Protein AF-A0A3P7PU69-F1 (afdb_monomer)

Secondary structure (DSSP, 8-state):
----S----S--HHHHHHHHHHHHHHHHTT-PPPTTT--SS-TTT-----EE-TTT--EE-HHHHHHHHHHHSS-B-TTT--B------

pLDDT: mean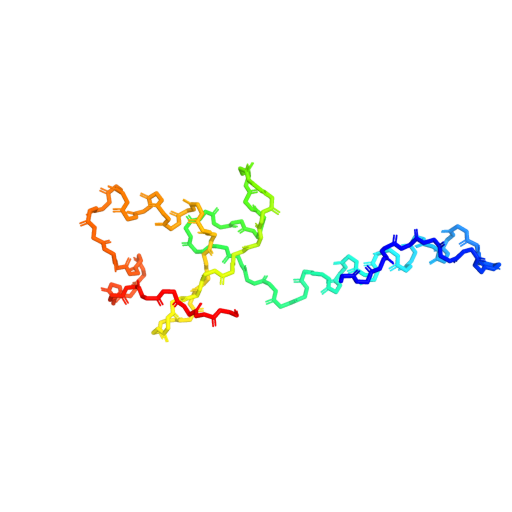 87.42, std 13.86, range [45.5, 98.0]

Mean predicted aligned error: 6.95 Å

Nearest PDB structures (foldseek):
  8aaf-assembly1_e  TM=8.570E-01  e=2.041E-07  Saccharomyces cerevisiae
  8i3x-assembly1_B  TM=6.588E-01  e=1.845E-02  Oryza sativa
  2d8s-assembly1_A  TM=5.177E-01  e=8.741E-03  Homo sapiens
  8pda-assembly1_A  TM=6.029E-01  e=5.112E-02  Saccharomyces cerevisiae
  2qiz-assembly1_A  TM=4.095E-01  e=8.284E-01  Saccharomyces cerevisiae

Structure (mmCIF, N/CA/C/O backbone):
data_AF-A0A3P7PU69-F1
#
_entry.id   AF-A0A3P7PU69-F1
#
loop_
_atom_site.group_PDB
_atom_site.id
_atom_site.type_symbol
_atom_site.label_atom_id
_atom_site.label_alt_id
_atom_site.label_comp_id
_atom_site.label_asym_id
_atom_site.label_entity_id
_atom_site.label_seq_id
_atom_site.pdbx_PDB_ins_code
_atom_site.Cartn_x
_atom_site.Cartn_y
_atom_site.Cartn_z
_atom_site.occupancy
_atom_site.B_iso_or_equiv
_atom_site.auth_seq_id
_atom_site.auth_comp_id
_atom_site.auth_asym_id
_atom_site.auth_atom_id
_atom_site.pdbx_PDB_model_num
ATOM 1 N N . MET A 1 1 ? -8.544 18.430 6.239 1.00 45.50 1 MET A N 1
ATOM 2 C CA . MET A 1 1 ? -8.482 17.208 7.070 1.00 45.50 1 MET A CA 1
ATOM 3 C C . MET A 1 1 ? -9.383 17.464 8.256 1.00 45.50 1 MET A C 1
ATOM 5 O O . MET A 1 1 ? -9.070 18.362 9.023 1.00 45.50 1 MET A O 1
ATOM 9 N N . GLU A 1 2 ? -10.527 16.785 8.333 1.00 52.47 2 GLU A N 1
ATOM 10 C CA . GLU A 1 2 ? -11.503 17.005 9.408 1.00 52.47 2 GLU A CA 1
ATOM 11 C C . GLU A 1 2 ? -10.853 16.768 10.784 1.00 52.47 2 GLU A C 1
ATOM 13 O O . GLU A 1 2 ? -10.164 15.754 10.953 1.00 52.47 2 GLU A O 1
ATOM 18 N N . PRO A 1 3 ? -11.016 17.693 11.746 1.00 52.06 3 PRO A N 1
ATOM 19 C CA . PRO A 1 3 ? -10.371 17.618 13.047 1.00 52.06 3 PRO A CA 1
ATOM 20 C C . PRO A 1 3 ? -10.885 16.396 13.807 1.00 52.06 3 PRO A C 1
ATOM 22 O O . PRO A 1 3 ? -12.069 16.270 14.129 1.00 52.06 3 PRO A O 1
ATOM 25 N N . PHE A 1 4 ? -9.971 15.470 14.081 1.00 61.06 4 PHE A N 1
ATOM 26 C CA . PHE A 1 4 ? -10.237 14.323 14.927 1.00 61.06 4 PHE A CA 1
ATOM 27 C C . PHE A 1 4 ? -10.506 14.824 16.348 1.00 61.06 4 PHE A C 1
ATOM 29 O O . PHE A 1 4 ? -9.596 15.271 17.032 1.00 61.06 4 PHE A O 1
ATOM 36 N N . LEU A 1 5 ? -11.771 14.696 16.755 1.00 61.78 5 LEU A N 1
ATOM 37 C CA . LEU A 1 5 ? -12.219 14.509 18.135 1.00 61.78 5 LEU A CA 1
ATOM 38 C C . LEU A 1 5 ? -11.827 15.612 19.119 1.00 61.78 5 LEU A C 1
ATOM 40 O O . LEU A 1 5 ? -10.844 15.454 19.818 1.00 61.78 5 LEU A O 1
ATOM 44 N N . LEU A 1 6 ? -12.654 16.654 19.233 1.00 54.75 6 LEU A N 1
ATOM 45 C CA . LEU A 1 6 ? -13.127 17.223 20.512 1.00 54.75 6 LEU A CA 1
ATOM 46 C C . LEU A 1 6 ? -14.004 18.462 20.217 1.00 54.75 6 LEU A C 1
ATOM 48 O O . LEU A 1 6 ? -13.689 19.587 20.591 1.00 54.75 6 LEU A O 1
ATOM 52 N N . LYS A 1 7 ? -15.154 18.277 19.555 1.00 58.31 7 LYS A N 1
ATOM 53 C CA . LYS A 1 7 ? -16.297 19.128 19.914 1.00 58.31 7 LYS A CA 1
ATOM 54 C C . LYS A 1 7 ? -16.861 18.480 21.166 1.00 58.31 7 LYS A C 1
ATOM 56 O O . LYS A 1 7 ? -17.449 17.408 21.061 1.00 58.31 7 LYS A O 1
ATOM 61 N N . ILE A 1 8 ? -16.607 19.068 22.334 1.00 59.50 8 ILE A N 1
ATOM 62 C CA . ILE A 1 8 ? -17.263 18.662 23.580 1.00 59.50 8 ILE A CA 1
ATOM 63 C C . ILE A 1 8 ? -18.742 19.019 23.412 1.00 59.50 8 ILE A C 1
ATOM 65 O O . ILE A 1 8 ? -19.185 20.121 23.712 1.00 59.50 8 ILE A O 1
ATOM 69 N N . GLN A 1 9 ? -19.484 18.106 22.801 1.00 60.69 9 GLN A N 1
ATOM 70 C CA . GLN A 1 9 ? -20.907 17.955 23.039 1.00 60.69 9 GLN A CA 1
ATOM 71 C C . GLN A 1 9 ? -21.030 16.969 24.197 1.00 60.69 9 GLN A C 1
ATOM 73 O O . GLN A 1 9 ? -20.155 16.121 24.349 1.00 60.69 9 GLN A O 1
ATOM 78 N N . ASN A 1 10 ? -22.072 17.117 25.010 1.00 63.28 10 ASN A N 1
ATOM 79 C CA . ASN A 1 10 ? -22.342 16.406 26.268 1.00 63.28 10 ASN A CA 1
ATOM 80 C C . ASN A 1 10 ? -22.514 14.872 26.118 1.00 63.28 10 ASN A C 1
ATOM 82 O O . ASN A 1 10 ? -23.512 14.315 26.562 1.00 63.28 10 ASN A O 1
ATOM 86 N N . GLY A 1 11 ? -21.580 14.195 25.456 1.00 68.06 11 GLY A N 1
ATOM 87 C CA . GLY A 1 11 ? -21.529 12.756 25.258 1.00 6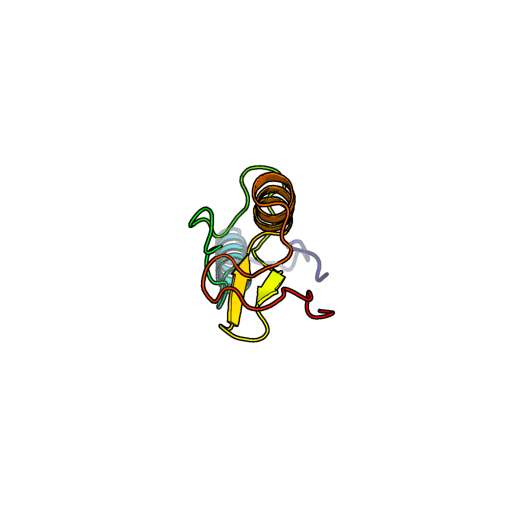8.06 11 GLY A CA 1
ATOM 88 C C . GLY A 1 11 ? -20.616 12.092 26.280 1.00 68.06 11 GLY A C 1
ATOM 89 O O . GLY A 1 11 ? -19.635 12.665 26.758 1.00 68.06 11 GLY A O 1
ATOM 90 N N . SER A 1 12 ? -20.946 10.855 26.612 1.00 83.25 12 SER A N 1
ATOM 91 C CA . SER A 1 12 ? -20.163 9.989 27.484 1.00 83.25 12 SER A CA 1
ATOM 92 C C . SER A 1 12 ? -18.810 9.611 26.863 1.00 83.25 12 SER A C 1
ATOM 94 O O . SER A 1 12 ? -18.632 9.571 25.642 1.00 83.25 12 SER A O 1
ATOM 96 N N . ILE A 1 13 ? -17.847 9.237 27.712 1.00 85.19 13 ILE A N 1
ATOM 97 C CA . ILE A 1 13 ? -16.542 8.697 27.282 1.00 85.19 13 ILE A CA 1
ATOM 98 C C . ILE A 1 13 ? -16.727 7.484 26.352 1.00 85.19 13 ILE A C 1
ATOM 100 O O . ILE A 1 13 ? -16.002 7.337 25.367 1.00 85.19 13 ILE A O 1
ATOM 104 N N . LEU A 1 14 ? -17.730 6.641 26.627 1.00 87.56 14 LEU A N 1
ATOM 105 C CA . LEU A 1 14 ? -18.057 5.465 25.815 1.00 87.56 14 LEU A CA 1
ATOM 106 C C . LEU A 1 14 ? -18.455 5.846 24.383 1.00 87.56 14 LEU A C 1
ATOM 108 O O . LEU A 1 14 ? -17.986 5.227 23.425 1.00 87.56 14 LEU A O 1
ATOM 112 N N . GLU A 1 15 ? -19.266 6.891 24.215 1.00 85.19 15 GLU A N 1
ATOM 113 C CA . GLU A 1 15 ? -19.638 7.404 22.892 1.00 85.19 15 GLU A CA 1
ATOM 114 C C . GLU A 1 15 ? -18.430 7.978 22.147 1.00 85.19 15 GLU A C 1
ATOM 116 O O . GLU A 1 15 ? -18.286 7.747 20.941 1.00 85.19 15 GLU A O 1
ATOM 121 N N . GLY A 1 16 ? -17.527 8.656 22.864 1.00 84.44 16 GLY A N 1
ATOM 122 C CA . GLY A 1 16 ? -16.258 9.147 22.327 1.00 84.44 16 GLY A CA 1
ATOM 123 C C . GLY A 1 16 ? -15.371 8.023 21.781 1.00 84.44 16 GLY A C 1
ATOM 124 O O . GLY A 1 16 ? -14.928 8.088 20.631 1.00 84.44 16 GLY A O 1
ATOM 125 N N . ILE A 1 17 ? -15.174 6.951 22.559 1.00 88.81 17 ILE A N 1
ATOM 126 C CA . ILE A 1 17 ? -14.428 5.753 22.130 1.00 88.81 17 ILE A CA 1
ATOM 127 C C . ILE A 1 17 ? -15.111 5.098 20.922 1.00 88.81 17 ILE A C 1
ATOM 129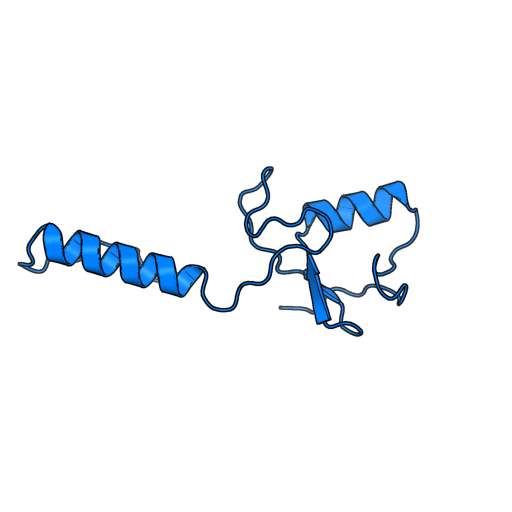 O O . ILE A 1 17 ? -14.448 4.742 19.945 1.00 88.81 17 ILE A O 1
ATOM 133 N N . GLY A 1 18 ? -16.442 4.982 20.944 1.00 90.50 18 GLY A N 1
ATOM 134 C CA . GLY A 1 18 ? -17.213 4.427 19.834 1.00 90.50 18 GLY A CA 1
ATOM 135 C C . GLY A 1 18 ? -17.057 5.231 18.539 1.00 90.50 18 GLY A C 1
ATOM 136 O O . GLY A 1 18 ? -16.888 4.651 17.464 1.00 90.50 18 GLY A O 1
ATOM 137 N N . LEU A 1 19 ? -17.075 6.565 18.621 1.00 88.44 19 LEU A N 1
ATOM 138 C CA . LEU A 1 19 ? -16.842 7.446 17.476 1.00 88.44 19 LEU A CA 1
ATOM 139 C C . LEU A 1 19 ? -15.410 7.326 16.949 1.00 88.44 19 LEU A C 1
ATOM 141 O O . LEU A 1 19 ? -15.223 7.195 15.737 1.00 88.44 19 LEU A O 1
ATOM 145 N N . TRP A 1 20 ? -14.415 7.324 17.839 1.00 88.81 20 TRP A N 1
ATOM 146 C CA . TRP A 1 20 ? -13.017 7.113 17.467 1.00 88.81 20 TRP A CA 1
ATOM 147 C C . TRP A 1 20 ? -12.831 5.792 16.721 1.00 88.81 20 TRP A C 1
ATOM 149 O O . TRP A 1 20 ? -12.283 5.792 15.620 1.00 88.81 20 TRP A O 1
ATOM 159 N N . LEU A 1 21 ? -13.373 4.690 17.247 1.00 92.12 21 LEU A N 1
ATOM 160 C CA . LEU A 1 21 ? -13.277 3.376 16.615 1.00 92.12 21 LEU A CA 1
ATOM 161 C C . LEU A 1 21 ? -13.942 3.349 15.231 1.00 92.12 21 LEU A C 1
ATOM 163 O O . LEU A 1 21 ? -13.396 2.759 14.300 1.00 92.12 21 LEU A O 1
ATOM 167 N N . ARG A 1 22 ? -15.102 4.000 15.056 1.00 92.00 22 ARG A N 1
ATOM 168 C CA . ARG A 1 22 ? -15.757 4.116 13.738 1.00 92.00 22 ARG A CA 1
ATOM 169 C C . ARG A 1 22 ? -14.906 4.907 12.748 1.00 92.00 22 ARG A C 1
ATOM 171 O O . ARG A 1 22 ? -14.771 4.488 11.602 1.00 92.00 22 ARG A O 1
ATOM 178 N N . ASN A 1 23 ? -14.328 6.024 13.180 1.00 89.81 23 ASN A N 1
ATOM 179 C CA . ASN A 1 23 ? -13.454 6.837 12.336 1.00 89.81 23 ASN A CA 1
ATOM 180 C C . ASN A 1 23 ? -12.165 6.093 11.982 1.00 89.81 23 ASN A C 1
ATOM 182 O O . ASN A 1 23 ? -11.717 6.168 10.840 1.00 89.81 23 ASN A O 1
ATOM 186 N N . LEU A 1 24 ? -11.610 5.337 12.932 1.00 90.25 24 LEU A N 1
ATOM 187 C CA . LEU A 1 24 ? -10.467 4.467 12.702 1.00 90.25 24 LEU A CA 1
ATOM 188 C C . LEU A 1 24 ? -10.813 3.412 11.650 1.00 90.25 24 LEU A C 1
ATOM 190 O O . LEU A 1 24 ? -10.143 3.356 10.632 1.00 90.25 24 LEU A O 1
ATOM 194 N N . LYS A 1 25 ? -11.908 2.659 11.812 1.00 90.94 25 LYS A N 1
ATOM 195 C CA . LYS A 1 25 ? -12.356 1.676 10.808 1.00 90.94 25 LYS A CA 1
ATOM 196 C C . LYS A 1 25 ? -12.516 2.302 9.419 1.00 90.94 25 LYS A C 1
ATOM 198 O O . LYS A 1 25 ? -11.954 1.794 8.459 1.00 90.94 2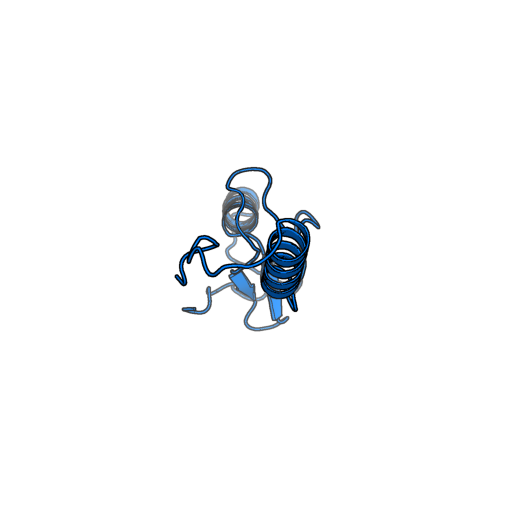5 LYS A O 1
ATOM 203 N N . LYS A 1 26 ? -13.187 3.456 9.326 1.00 91.19 26 LYS A N 1
ATOM 204 C CA . LYS A 1 26 ? -13.345 4.202 8.063 1.00 91.19 26 LYS A CA 1
ATOM 205 C C . LYS A 1 26 ? -12.018 4.638 7.442 1.00 91.19 26 LYS A C 1
ATOM 207 O O . LYS A 1 26 ? -11.921 4.728 6.227 1.00 91.19 26 LYS A O 1
ATOM 212 N N . LYS A 1 27 ? -10.994 4.931 8.250 1.00 88.69 27 LYS A N 1
ATOM 213 C CA . LYS A 1 27 ? -9.676 5.350 7.751 1.00 88.69 27 LYS A CA 1
ATOM 214 C C . LYS A 1 27 ? -8.956 4.237 6.985 1.00 88.69 27 LYS A C 1
ATOM 216 O O . LYS A 1 27 ? -8.167 4.552 6.098 1.00 88.69 27 LYS A O 1
ATOM 221 N N . PHE A 1 28 ? -9.209 2.982 7.351 1.00 90.44 28 PHE A N 1
ATOM 222 C CA . PHE A 1 28 ? -8.600 1.793 6.748 1.00 90.44 28 PHE A CA 1
ATOM 223 C C . PHE A 1 28 ? -9.506 1.105 5.722 1.00 90.44 28 PHE A C 1
ATOM 225 O O . PHE A 1 28 ? -9.050 0.207 5.019 1.00 90.44 28 PHE A O 1
ATOM 232 N N . ASP A 1 29 ? -10.768 1.518 5.627 1.00 92.12 29 ASP A N 1
ATOM 233 C CA . ASP A 1 29 ? -11.729 0.936 4.699 1.00 92.12 29 ASP A CA 1
ATOM 234 C C . ASP A 1 29 ? -11.248 1.067 3.243 1.00 92.12 29 ASP A C 1
ATOM 236 O O . ASP A 1 29 ? -10.831 2.141 2.800 1.00 92.12 29 ASP A O 1
ATOM 240 N N . GLY A 1 30 ? -11.244 -0.051 2.514 1.00 89.56 30 GLY A N 1
ATOM 241 C CA . GLY A 1 30 ? -10.771 -0.130 1.127 1.00 89.56 30 GLY A CA 1
ATOM 242 C C . GLY A 1 30 ? -9.264 0.093 0.907 1.00 89.56 30 GLY A C 1
ATOM 243 O O . GLY A 1 30 ? -8.834 0.252 -0.241 1.00 89.56 30 GLY A O 1
ATOM 244 N N . VAL A 1 31 ? -8.441 0.134 1.961 1.00 92.75 31 VAL A N 1
ATOM 245 C CA . VAL A 1 31 ? -6.981 0.250 1.819 1.00 92.75 31 VAL A CA 1
ATOM 246 C C . VAL A 1 31 ? -6.364 -1.137 1.631 1.00 92.75 31 VAL A C 1
ATOM 248 O O . VAL A 1 31 ? -6.293 -1.924 2.568 1.00 92.75 31 VAL A O 1
ATOM 251 N N . GLU A 1 32 ? -5.888 -1.416 0.418 1.00 94.44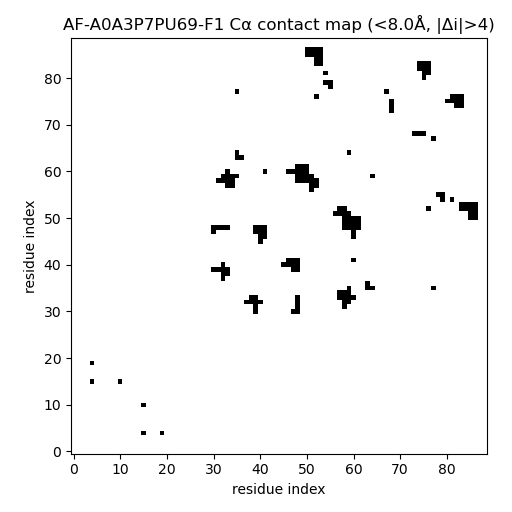 32 GLU A N 1
ATOM 252 C CA . GLU A 1 32 ? -5.083 -2.609 0.114 1.00 94.44 32 GLU A CA 1
ATOM 253 C C . GLU A 1 32 ? -3.687 -2.522 0.745 1.00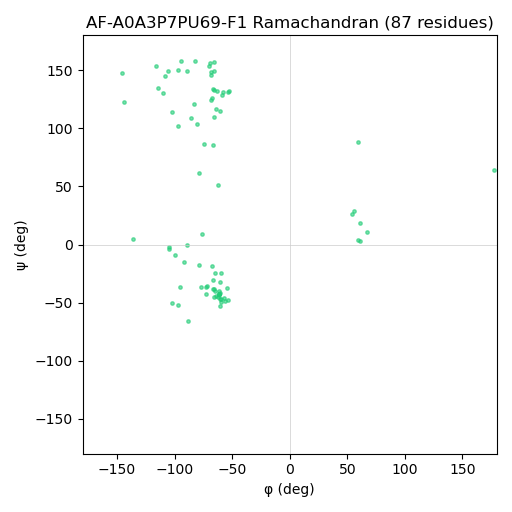 94.44 32 GLU A C 1
ATOM 255 O O . GLU A 1 32 ? -3.145 -1.429 0.920 1.00 94.44 32 GLU A O 1
ATOM 260 N N . GLU A 1 33 ? -3.070 -3.664 1.033 1.00 96.12 33 GLU A N 1
ATOM 261 C CA . GLU A 1 33 ? -1.676 -3.746 1.453 1.00 96.12 33 GLU A CA 1
ATOM 262 C C . GLU A 1 33 ? -0.686 -3.406 0.324 1.00 96.12 33 GLU A C 1
ATOM 264 O O . GLU A 1 33 ? -0.962 -3.531 -0.872 1.00 96.12 33 GLU A O 1
ATOM 269 N N . CYS A 1 34 ? 0.519 -2.974 0.702 1.00 98.00 34 CYS A N 1
ATOM 270 C CA . CYS A 1 34 ? 1.611 -2.783 -0.244 1.00 98.00 34 CYS A CA 1
ATOM 271 C C . CYS A 1 34 ? 2.083 -4.131 -0.796 1.00 98.00 34 CYS A C 1
ATOM 273 O O . CYS A 1 34 ? 2.560 -4.975 -0.042 1.00 98.00 34 CYS A O 1
ATOM 275 N N . ALA A 1 35 ? 2.083 -4.303 -2.117 1.00 97.75 35 ALA A N 1
ATOM 276 C CA . ALA A 1 35 ? 2.461 -5.577 -2.734 1.00 97.75 35 ALA A CA 1
ATOM 277 C C . ALA A 1 35 ? 3.983 -5.866 -2.768 1.00 97.75 35 ALA A C 1
ATOM 279 O O . ALA A 1 35 ? 4.411 -6.806 -3.430 1.00 97.75 35 ALA A O 1
ATOM 280 N N . ILE A 1 36 ? 4.807 -5.054 -2.089 1.00 97.25 36 ILE A N 1
ATOM 281 C CA . ILE A 1 36 ? 6.236 -5.339 -1.850 1.00 97.25 36 ILE A CA 1
ATOM 282 C C . ILE A 1 36 ? 6.465 -5.840 -0.421 1.00 97.25 36 ILE A C 1
ATOM 284 O O . ILE A 1 36 ? 7.157 -6.834 -0.233 1.00 97.25 36 ILE A O 1
ATOM 288 N N . CYS A 1 37 ? 5.946 -5.126 0.584 1.00 97.62 37 CYS A N 1
ATOM 289 C CA . CYS A 1 37 ? 6.220 -5.416 1.997 1.00 97.62 37 CYS A CA 1
ATOM 290 C C . CYS A 1 37 ? 5.054 -6.086 2.735 1.00 97.62 37 CYS A C 1
ATOM 292 O O . CYS A 1 37 ? 5.211 -6.426 3.901 1.00 97.62 37 CYS A O 1
ATOM 294 N N . TYR A 1 38 ? 3.905 -6.259 2.076 1.00 96.88 38 TYR A N 1
ATOM 295 C CA . TYR A 1 38 ? 2.687 -6.875 2.615 1.00 96.88 38 TYR A CA 1
ATOM 296 C C . TYR A 1 38 ? 2.079 -6.161 3.833 1.00 96.88 38 TYR A C 1
ATOM 298 O O . TYR A 1 38 ? 1.248 -6.723 4.539 1.00 96.88 38 TYR A O 1
ATOM 306 N N . SER A 1 39 ? 2.444 -4.895 4.051 1.00 97.00 39 SER A N 1
ATOM 307 C CA . SER A 1 39 ? 1.910 -4.060 5.130 1.00 97.00 39 SER A CA 1
ATOM 308 C C . SER A 1 39 ? 0.983 -2.972 4.594 1.00 97.00 39 SER A C 1
ATOM 310 O O . SER A 1 39 ? 1.225 -2.387 3.535 1.00 97.00 39 SER A O 1
ATOM 312 N N . VAL A 1 40 ? -0.060 -2.644 5.360 1.00 96.25 40 VAL A N 1
ATOM 313 C CA . VAL A 1 40 ? -0.944 -1.497 5.081 1.00 96.25 40 VAL A CA 1
ATOM 314 C C . VAL A 1 40 ? -0.275 -0.179 5.484 1.00 96.25 40 VAL A C 1
ATOM 316 O O . VAL A 1 40 ? -0.394 0.824 4.788 1.00 96.25 40 VAL A O 1
ATOM 319 N N . ILE A 1 41 ? 0.494 -0.170 6.572 1.00 95.81 41 ILE A N 1
ATOM 320 C CA . ILE A 1 41 ? 1.240 1.003 7.042 1.00 95.81 41 ILE A CA 1
ATOM 321 C C . ILE A 1 41 ? 2.732 0.745 6.833 1.00 95.81 41 ILE A C 1
ATOM 323 O O . ILE A 1 41 ? 3.230 -0.310 7.219 1.00 95.81 41 ILE A O 1
ATOM 327 N N . SER A 1 42 ? 3.437 1.694 6.217 1.00 96.25 42 SER A N 1
ATOM 328 C CA . SER A 1 42 ? 4.899 1.639 6.100 1.00 96.25 42 SER A CA 1
ATOM 329 C C . SER A 1 42 ? 5.548 1.790 7.478 1.00 96.25 42 SER A C 1
ATOM 331 O O . SER A 1 42 ? 5.199 2.694 8.238 1.00 96.25 42 SER A O 1
ATOM 333 N N . ASP A 1 43 ? 6.521 0.935 7.777 1.00 93.81 43 ASP A N 1
ATOM 334 C CA . ASP A 1 43 ? 7.315 0.943 9.012 1.00 93.81 43 ASP A CA 1
ATOM 335 C C . ASP A 1 43 ? 8.230 2.172 9.130 1.00 93.81 43 ASP A C 1
ATOM 337 O O . ASP A 1 43 ? 8.685 2.511 10.220 1.00 93.81 43 ASP A O 1
ATOM 341 N N . ARG A 1 44 ? 8.502 2.853 8.011 1.00 92.56 44 ARG A N 1
ATOM 342 C CA . ARG A 1 44 ? 9.472 3.956 7.958 1.00 92.56 44 ARG A CA 1
ATOM 343 C C . ARG A 1 44 ? 8.854 5.333 8.109 1.00 92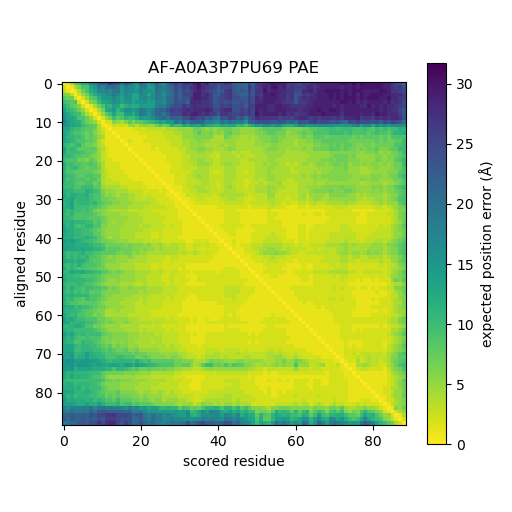.56 44 ARG A C 1
ATOM 345 O O . ARG A 1 44 ? 9.486 6.235 8.644 1.00 92.56 44 ARG A O 1
ATOM 352 N N . ASN A 1 45 ? 7.665 5.525 7.548 1.00 93.00 45 ASN A N 1
ATOM 353 C CA . ASN A 1 45 ? 7.036 6.844 7.445 1.00 93.00 45 ASN A CA 1
ATOM 354 C C . ASN A 1 45 ? 5.546 6.835 7.811 1.00 93.00 45 ASN A C 1
ATOM 356 O O . ASN A 1 45 ? 4.884 7.860 7.665 1.00 93.00 45 ASN A O 1
ATOM 360 N N . PHE A 1 46 ? 5.013 5.694 8.262 1.00 94.31 46 PHE A N 1
ATOM 361 C CA . PHE A 1 46 ? 3.622 5.529 8.681 1.00 94.31 46 PHE A CA 1
ATOM 362 C C . PHE A 1 46 ? 2.587 5.930 7.615 1.00 94.31 46 PHE A C 1
ATOM 364 O O . PHE A 1 46 ? 1.469 6.341 7.929 1.00 94.31 46 PHE A O 1
ATOM 371 N N . THR A 1 47 ? 2.945 5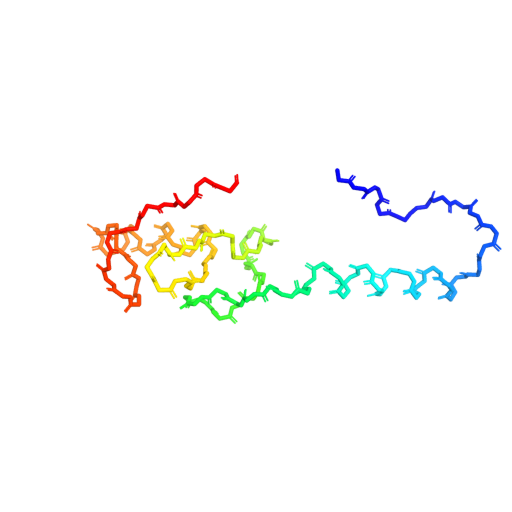.811 6.331 1.00 94.50 47 THR A N 1
ATOM 372 C CA . THR A 1 47 ? 2.047 6.118 5.209 1.00 94.50 47 THR A CA 1
ATOM 373 C C . THR A 1 47 ? 1.320 4.881 4.680 1.00 94.50 47 THR A C 1
ATOM 375 O O . THR A 1 47 ? 1.773 3.748 4.838 1.00 94.50 47 THR A O 1
ATOM 378 N N . PHE A 1 48 ? 0.185 5.115 4.017 1.00 95.75 48 PHE A N 1
ATOM 379 C CA . PHE A 1 48 ? -0.553 4.097 3.266 1.00 95.75 48 PHE A CA 1
ATOM 380 C C . PHE A 1 48 ? 0.031 3.880 1.862 1.00 95.75 48 PHE A C 1
ATOM 382 O O . PHE A 1 48 ? 0.656 4.796 1.311 1.00 95.75 48 PHE A O 1
ATOM 389 N N . PRO A 1 49 ? -0.209 2.718 1.231 1.00 96.31 49 PRO A N 1
ATOM 390 C CA . PRO A 1 49 ? 0.245 2.437 -0.123 1.00 96.31 49 PRO A CA 1
ATOM 391 C C . PRO A 1 49 ? -0.600 3.204 -1.147 1.00 96.31 49 PRO A C 1
ATOM 393 O O . PRO A 1 49 ? -1.606 2.727 -1.667 1.00 96.31 49 PRO A O 1
ATOM 396 N N . ARG A 1 50 ? -0.203 4.450 -1.416 1.00 92.38 50 ARG A N 1
ATOM 397 C CA . ARG A 1 50 ? -0.923 5.365 -2.315 1.00 92.38 50 ARG A CA 1
ATOM 398 C C . ARG A 1 50 ? -0.454 5.312 -3.769 1.00 92.38 50 ARG A C 1
ATOM 400 O O . ARG A 1 50 ? -1.150 5.840 -4.632 1.00 92.38 50 ARG A O 1
ATOM 407 N N . MET A 1 51 ? 0.705 4.715 -4.059 1.00 93.88 51 MET A N 1
ATOM 408 C CA . MET A 1 51 ? 1.182 4.571 -5.437 1.00 93.88 51 MET A CA 1
ATOM 409 C C . MET A 1 51 ? 0.530 3.353 -6.078 1.00 93.88 51 MET A C 1
ATOM 411 O O . MET A 1 51 ? 0.703 2.242 -5.589 1.00 93.88 51 MET A O 1
ATOM 415 N N . GLN A 1 52 ? -0.190 3.545 -7.182 1.00 95.31 52 GLN A N 1
ATOM 416 C CA . GLN A 1 52 ? -0.870 2.463 -7.888 1.00 95.31 52 GLN A CA 1
ATOM 417 C C . GLN A 1 52 ? -0.269 2.238 -9.278 1.00 95.31 52 GLN A C 1
ATOM 419 O O . GLN A 1 52 ? -0.064 3.184 -10.039 1.00 95.31 52 GLN A O 1
ATOM 424 N N . CYS A 1 53 ? -0.028 0.976 -9.641 1.00 95.38 53 CYS A N 1
ATOM 425 C CA . CYS A 1 53 ? 0.302 0.633 -11.020 1.00 95.38 53 CYS A CA 1
ATOM 426 C C . CYS A 1 53 ? -0.916 0.867 -11.923 1.00 95.38 53 CYS A C 1
ATOM 428 O O . CYS A 1 53 ? -1.979 0.287 -11.704 1.00 95.38 53 CYS A O 1
ATOM 430 N N . ARG A 1 54 ? -0.765 1.652 -12.995 1.00 94.25 54 ARG A N 1
ATOM 431 C CA . ARG A 1 54 ? -1.875 1.932 -13.923 1.00 94.25 54 ARG A CA 1
ATOM 432 C C . ARG A 1 54 ? -2.365 0.691 -14.679 1.00 94.25 54 ARG A C 1
ATOM 434 O O . ARG A 1 54 ? -3.530 0.678 -15.071 1.00 94.25 54 ARG A O 1
ATOM 441 N N . VAL A 1 55 ? -1.504 -0.320 -14.839 1.00 95.50 55 VAL A N 1
ATOM 442 C CA . VAL A 1 55 ? -1.785 -1.562 -15.574 1.00 95.50 55 VAL A CA 1
ATOM 443 C C . VAL A 1 55 ? -2.418 -2.615 -14.665 1.00 95.50 55 VAL A C 1
ATOM 445 O O . VAL A 1 55 ? -3.590 -2.924 -14.832 1.00 95.50 55 VAL A O 1
ATOM 448 N N . CYS A 1 56 ? -1.695 -3.125 -13.661 1.00 96.31 56 CYS A N 1
ATOM 449 C CA . CYS A 1 56 ? -2.200 -4.207 -12.802 1.00 96.31 56 CYS A CA 1
ATOM 450 C C . CYS A 1 56 ? -2.984 -3.736 -11.565 1.0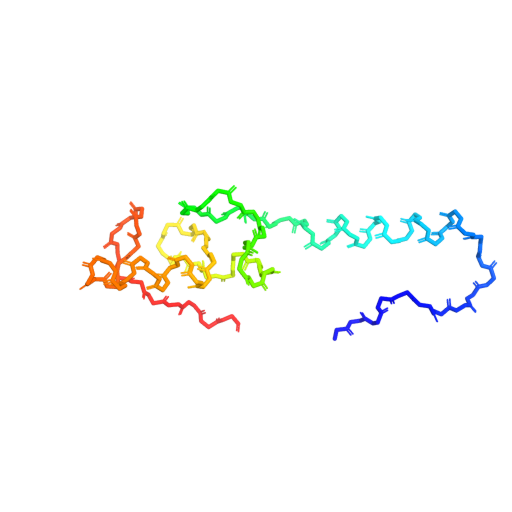0 96.31 56 CYS A C 1
ATOM 452 O O . CYS A 1 56 ? -3.419 -4.564 -10.772 1.00 96.31 56 CYS A O 1
ATOM 454 N N . LYS A 1 57 ? -3.130 -2.418 -11.363 1.00 94.56 57 LYS A N 1
ATOM 455 C CA . LYS A 1 57 ? -3.869 -1.775 -10.256 1.00 94.56 57 LYS A CA 1
ATOM 456 C C . LYS A 1 57 ? -3.368 -2.062 -8.837 1.00 94.56 57 LYS A C 1
ATOM 458 O O . LYS A 1 57 ? -3.926 -1.516 -7.888 1.00 94.56 57 LYS A O 1
ATOM 463 N N . LYS A 1 58 ? -2.274 -2.810 -8.677 1.00 96.38 58 LYS A N 1
ATOM 464 C CA . LYS A 1 58 ? -1.660 -3.068 -7.369 1.00 96.38 58 LYS A CA 1
ATOM 465 C C . LYS A 1 58 ? -1.034 -1.818 -6.760 1.00 96.38 58 LYS A C 1
ATOM 467 O O . LYS A 1 58 ? -0.523 -0.951 -7.482 1.00 96.38 58 LYS A O 1
ATOM 472 N N . ARG A 1 59 ? -1.108 -1.745 -5.429 1.00 96.56 59 ARG A N 1
ATOM 473 C CA . ARG A 1 59 ? -0.712 -0.595 -4.615 1.00 96.56 59 ARG A CA 1
ATOM 474 C C . ARG A 1 59 ? 0.603 -0.814 -3.881 1.00 96.56 59 ARG A C 1
ATOM 476 O O . ARG A 1 59 ? 0.968 -1.932 -3.523 1.00 96.56 59 ARG A O 1
ATOM 483 N N . PHE A 1 60 ? 1.322 0.284 -3.673 1.00 97.12 60 PHE A N 1
ATOM 484 C CA . PHE A 1 60 ? 2.656 0.294 -3.092 1.00 97.12 60 PHE A CA 1
ATOM 485 C C . PHE A 1 60 ? 2.884 1.544 -2.239 1.00 97.12 60 PHE A C 1
ATOM 487 O O . PHE A 1 60 ? 2.373 2.628 -2.546 1.00 97.12 60 PHE A O 1
ATOM 494 N N . HIS A 1 61 ? 3.685 1.413 -1.179 1.00 97.31 61 HIS A N 1
ATOM 495 C CA . HIS A 1 61 ? 4.249 2.576 -0.492 1.00 97.31 61 HIS A CA 1
ATOM 496 C C . HIS A 1 61 ? 5.266 3.273 -1.388 1.00 97.31 61 HIS A C 1
ATOM 498 O O . HIS A 1 61 ? 5.982 2.629 -2.160 1.00 97.31 61 HIS A O 1
ATOM 504 N N . HIS A 1 62 ? 5.364 4.592 -1.238 1.00 95.19 62 HIS A N 1
ATOM 505 C CA . HIS A 1 62 ? 6.314 5.386 -2.008 1.00 95.19 62 HIS A CA 1
ATOM 506 C C . HIS A 1 62 ? 7.759 4.956 -1.740 1.00 95.19 62 HIS A C 1
ATOM 508 O O . HIS A 1 62 ? 8.549 4.805 -2.667 1.00 95.19 62 HIS A O 1
ATOM 514 N N . ASP A 1 63 ? 8.103 4.690 -0.479 1.00 95.81 63 ASP A N 1
ATOM 515 C CA . ASP A 1 63 ? 9.455 4.292 -0.097 1.00 95.81 63 ASP A CA 1
ATOM 516 C C . ASP A 1 63 ? 9.814 2.864 -0.542 1.00 95.81 63 ASP A C 1
ATOM 518 O O . ASP A 1 63 ? 10.945 2.639 -0.976 1.00 95.81 63 ASP A O 1
ATOM 522 N N . CYS A 1 64 ? 8.862 1.920 -0.521 1.00 96.75 64 CYS A N 1
ATOM 523 C CA . CYS A 1 64 ? 9.063 0.581 -1.082 1.00 96.75 64 CYS A CA 1
ATOM 524 C C . CYS A 1 64 ? 9.364 0.651 -2.580 1.00 96.75 64 CYS A C 1
ATOM 526 O O . CYS A 1 64 ? 10.312 0.025 -3.052 1.00 96.75 64 CYS A O 1
ATOM 528 N N . MET A 1 65 ? 8.577 1.434 -3.322 1.00 95.69 65 MET A N 1
ATOM 529 C CA . MET A 1 65 ? 8.724 1.504 -4.770 1.00 95.69 65 MET A CA 1
ATOM 530 C C . MET A 1 65 ? 9.972 2.280 -5.196 1.00 95.69 65 MET A C 1
ATOM 532 O O . MET A 1 65 ? 10.678 1.873 -6.115 1.00 95.69 65 MET A O 1
ATOM 536 N N . TYR A 1 66 ? 10.312 3.343 -4.466 1.00 93.69 66 TYR A N 1
ATOM 537 C CA . TYR A 1 66 ? 11.554 4.078 -4.677 1.00 93.69 66 TYR A CA 1
ATOM 538 C C . TYR A 1 66 ? 12.791 3.186 -4.491 1.00 93.69 66 TYR A C 1
ATOM 540 O O . TYR A 1 66 ? 13.660 3.159 -5.361 1.00 93.69 66 TYR A O 1
ATOM 548 N N . ARG A 1 67 ? 12.850 2.386 -3.413 1.00 95.00 67 ARG A N 1
ATOM 549 C CA . ARG A 1 67 ? 13.937 1.406 -3.225 1.00 95.00 67 ARG A CA 1
ATOM 550 C C . ARG A 1 67 ? 13.961 0.366 -4.334 1.00 95.00 67 ARG A C 1
ATOM 552 O O . ARG A 1 67 ? 15.032 0.054 -4.840 1.00 95.00 67 ARG A O 1
ATOM 559 N N . PHE A 1 68 ? 12.796 -0.135 -4.741 1.00 95.88 68 PHE A N 1
ATOM 560 C CA . PHE A 1 68 ? 12.711 -1.092 -5.837 1.00 95.88 68 PHE A CA 1
ATOM 561 C C . PHE A 1 68 ? 13.337 -0.540 -7.126 1.00 95.88 68 PHE A C 1
ATOM 563 O O . PHE A 1 68 ? 14.145 -1.228 -7.748 1.00 95.88 68 PHE A O 1
ATOM 570 N N . PHE A 1 69 ? 13.044 0.708 -7.504 1.00 95.00 69 PHE A N 1
ATOM 571 C CA . PHE A 1 69 ? 13.654 1.339 -8.681 1.00 95.00 69 PHE A CA 1
ATOM 572 C C . PHE A 1 69 ? 15.163 1.535 -8.533 1.00 95.00 69 PHE A C 1
ATOM 574 O O . PHE A 1 69 ? 15.901 1.285 -9.484 1.00 95.00 69 PHE A O 1
ATOM 581 N N . GLN A 1 70 ? 15.637 1.927 -7.347 1.00 94.44 70 GLN A N 1
ATOM 582 C CA . GLN A 1 70 ? 17.073 2.062 -7.087 1.00 94.44 70 GLN A CA 1
ATOM 583 C C . GLN A 1 70 ? 17.813 0.727 -7.213 1.00 94.44 70 GLN A C 1
ATOM 585 O O . GLN A 1 70 ? 18.866 0.662 -7.845 1.00 94.44 70 GLN A O 1
ATOM 590 N N . THR A 1 71 ? 17.262 -0.344 -6.636 1.00 94.44 71 THR A N 1
ATOM 591 C CA . THR A 1 71 ? 17.888 -1.670 -6.649 1.00 94.44 71 THR A CA 1
ATOM 592 C C . THR A 1 71 ? 17.818 -2.323 -8.029 1.00 94.44 71 THR A C 1
ATOM 594 O O . THR A 1 71 ? 18.809 -2.882 -8.489 1.00 94.44 71 THR A O 1
ATOM 597 N N . SER A 1 72 ? 16.675 -2.236 -8.714 1.00 93.00 72 SER A N 1
ATOM 598 C CA . SER A 1 72 ? 16.483 -2.842 -10.043 1.00 93.00 72 SER A CA 1
ATOM 599 C C . SER A 1 72 ? 17.101 -2.034 -11.186 1.00 93.00 72 SER A C 1
ATOM 601 O O . SER A 1 72 ? 17.274 -2.570 -12.279 1.00 93.00 72 SER A O 1
ATOM 603 N N . ARG A 1 73 ? 17.403 -0.747 -10.957 1.00 91.56 73 ARG A N 1
ATOM 604 C CA . ARG A 1 73 ? 17.813 0.230 -11.981 1.00 91.56 73 ARG A CA 1
ATOM 605 C C . ARG A 1 73 ? 16.822 0.336 -13.149 1.00 91.56 73 ARG A C 1
ATOM 607 O O . ARG A 1 73 ? 17.210 0.702 -14.255 1.00 91.56 73 ARG A O 1
ATOM 614 N N . ASN A 1 74 ? 15.547 0.015 -12.916 1.00 88.81 74 ASN A N 1
ATOM 615 C CA . ASN A 1 74 ? 14.510 0.018 -13.942 1.00 88.81 74 ASN A CA 1
ATOM 616 C C . ASN A 1 74 ? 13.160 0.490 -13.364 1.00 88.81 74 ASN A C 1
ATOM 618 O O . ASN A 1 74 ? 12.649 -0.139 -12.434 1.00 88.81 74 ASN A O 1
ATOM 622 N N . PRO A 1 75 ? 12.535 1.555 -13.901 1.00 92.00 75 PRO A N 1
ATOM 623 C CA . PRO A 1 75 ? 11.254 2.063 -13.415 1.00 92.00 75 PRO A CA 1
ATOM 624 C C . PRO A 1 75 ? 10.070 1.215 -13.914 1.00 92.00 75 PRO A C 1
ATOM 626 O O . PRO A 1 75 ? 9.192 1.702 -14.624 1.00 92.00 75 PRO A O 1
ATOM 629 N N . THR A 1 76 ? 10.027 -0.071 -13.561 1.00 95.75 76 THR A N 1
ATOM 630 C CA . THR A 1 76 ? 8.937 -0.993 -13.931 1.00 95.75 76 THR A CA 1
ATOM 631 C C . THR A 1 76 ? 8.184 -1.502 -12.711 1.00 95.75 76 THR A C 1
ATOM 633 O O . THR A 1 76 ? 8.713 -1.562 -11.606 1.00 95.75 76 THR A O 1
ATOM 636 N N . CYS A 1 77 ? 6.915 -1.867 -12.889 1.00 96.88 77 CYS A N 1
ATOM 637 C CA . CYS A 1 77 ? 6.140 -2.501 -11.828 1.00 96.88 77 CYS A CA 1
ATOM 638 C C . CYS A 1 77 ? 6.758 -3.865 -11.450 1.00 96.88 77 CYS A C 1
ATOM 640 O O . CYS A 1 77 ? 6.941 -4.686 -12.352 1.00 96.88 77 CYS A O 1
ATOM 642 N N . PRO A 1 78 ? 6.969 -4.176 -10.153 1.00 96.12 78 PRO A N 1
ATOM 643 C CA . PRO A 1 78 ? 7.519 -5.470 -9.730 1.00 96.12 78 PRO A CA 1
ATOM 644 C C . PRO A 1 78 ? 6.677 -6.680 -10.152 1.00 96.12 78 PRO A C 1
ATOM 646 O O . PRO A 1 78 ? 7.196 -7.786 -10.255 1.00 96.12 78 PRO A O 1
ATOM 649 N N . LEU A 1 79 ? 5.376 -6.474 -10.380 1.00 96.88 79 LEU A N 1
ATOM 650 C CA . LEU A 1 79 ? 4.422 -7.549 -10.645 1.00 96.88 79 LEU A CA 1
ATOM 651 C C . LEU A 1 79 ? 4.164 -7.752 -12.139 1.00 96.88 79 LEU A C 1
ATOM 653 O O . LEU A 1 79 ? 4.274 -8.867 -12.633 1.00 96.88 79 LEU A O 1
ATOM 657 N N . CYS A 1 80 ? 3.826 -6.685 -12.871 1.00 97.25 80 CYS A N 1
ATOM 658 C CA . CYS A 1 80 ? 3.467 -6.790 -14.292 1.00 97.25 80 CYS A CA 1
ATOM 659 C C . CYS A 1 80 ? 4.559 -6.311 -15.255 1.00 97.25 80 CYS A C 1
ATOM 661 O O . CYS A 1 80 ? 4.360 -6.374 -16.464 1.00 97.25 80 CYS A O 1
ATOM 663 N N . ARG A 1 81 ? 5.691 -5.805 -14.743 1.00 95.62 81 ARG A N 1
ATOM 664 C CA . ARG A 1 81 ? 6.856 -5.327 -15.515 1.00 95.62 81 ARG A CA 1
ATOM 665 C C . ARG A 1 81 ? 6.593 -4.179 -16.498 1.00 95.62 81 ARG A C 1
ATOM 667 O O . ARG A 1 81 ? 7.507 -3.752 -17.194 1.00 95.62 81 ARG A O 1
ATOM 674 N N . SER A 1 82 ? 5.382 -3.629 -16.541 1.00 95.44 82 SER A N 1
ATOM 675 C CA . SER A 1 82 ? 5.081 -2.415 -17.306 1.00 95.44 82 SER A CA 1
ATOM 676 C C . SER A 1 82 ? 5.818 -1.208 -16.720 1.00 95.44 82 SER A C 1
ATOM 678 O O . SER A 1 82 ? 6.017 -1.147 -15.502 1.00 95.44 82 SER A O 1
ATOM 680 N N . LEU A 1 83 ? 6.178 -0.232 -17.562 1.00 94.00 83 LEU A N 1
ATOM 681 C CA . LEU A 1 83 ? 6.748 1.042 -17.113 1.00 94.00 83 LEU A CA 1
ATOM 682 C C . LEU A 1 83 ? 5.840 1.703 -16.070 1.00 94.00 83 LEU A C 1
ATOM 684 O O . LEU A 1 83 ? 4.622 1.804 -16.248 1.00 94.00 83 LEU A O 1
ATOM 688 N N . PHE A 1 84 ? 6.435 2.124 -14.958 1.00 92.00 84 PHE A N 1
ATOM 689 C CA . PHE A 1 84 ? 5.705 2.643 -13.816 1.00 92.00 84 PHE A CA 1
ATOM 690 C C . PHE A 1 84 ? 5.679 4.171 -13.849 1.00 92.00 84 PHE A C 1
ATOM 692 O O . PHE A 1 84 ? 6.623 4.840 -13.441 1.00 92.00 84 PHE A O 1
ATOM 699 N N . PHE A 1 85 ? 4.546 4.722 -14.280 1.00 82.44 85 PHE A N 1
ATOM 700 C CA . PHE A 1 85 ? 4.241 6.144 -14.152 1.00 82.44 85 PHE A CA 1
ATOM 701 C C . PHE A 1 85 ? 3.265 6.328 -12.984 1.00 82.44 85 PHE A C 1
ATOM 703 O O . PHE A 1 85 ? 2.127 5.848 -13.087 1.00 82.44 85 PHE A O 1
ATOM 710 N N . PRO A 1 86 ? 3.655 7.000 -11.883 1.00 66.25 86 PRO A N 1
ATOM 711 C CA . PRO A 1 86 ? 2.733 7.289 -10.788 1.00 66.25 86 PRO A CA 1
ATOM 712 C C . PRO A 1 86 ? 1.480 7.976 -11.345 1.00 66.25 86 PRO A C 1
ATOM 714 O O . PRO A 1 86 ? 1.585 8.872 -12.185 1.00 66.25 86 PRO A O 1
ATOM 717 N N . SER A 1 87 ? 0.280 7.539 -10.965 1.00 58.06 87 SER A N 1
ATOM 718 C CA . SER A 1 87 ? -0.919 8.343 -11.223 1.00 58.06 87 SER A CA 1
ATOM 719 C C . SER A 1 87 ? -0.828 9.630 -10.395 1.00 58.06 87 SER A C 1
ATOM 721 O O . SER A 1 87 ? -0.495 9.531 -9.211 1.00 58.06 87 SER A O 1
ATOM 723 N N . PRO A 1 88 ? -1.091 10.820 -10.969 1.00 56.34 88 PRO A N 1
ATOM 724 C CA . PRO A 1 88 ? -1.381 11.982 -10.142 1.00 56.34 88 PRO A CA 1
ATOM 725 C C . PRO A 1 88 ? -2.640 11.629 -9.342 1.00 56.34 88 PRO A C 1
ATOM 727 O O . PRO A 1 88 ? -3.673 11.314 -9.931 1.00 56.34 88 PRO A O 1
ATOM 730 N N . ASN A 1 89 ? -2.491 11.528 -8.023 1.00 51.91 89 ASN A N 1
ATOM 731 C CA . ASN A 1 89 ? -3.618 11.392 -7.103 1.00 51.91 89 ASN A CA 1
ATOM 732 C C . ASN A 1 89 ? -4.215 12.770 -6.846 1.00 51.91 89 ASN A C 1
ATOM 734 O O . ASN A 1 89 ? -3.406 13.713 -6.689 1.00 51.91 89 ASN A O 1
#

Foldseek 3Di:
DPDQDDPPDPDDPVVSVVVVVVVVCVVCPPQAAAPQPRHQADPPPRDGQQFAAPPPRHTHDPVSLVVVCVVVVAQADPPPRHRGDGDPD

Solvent-accessible surface area (backbone atoms only — not comparable to full-atom values): 5626 Å² total; per-residue (Å²): 130,86,82,82,82,80,81,87,59,102,65,54,72,68,56,53,53,53,50,51,52,51,51,52,53,60,72,52,58,92,62,61,45,9,80,83,80,71,37,49,56,42,93,86,74,70,42,59,32,75,44,39,40,84,82,81,62,54,29,24,32,66,68,62,51,52,50,48,28,68,74,67,74,46,64,42,36,94,84,78,62,47,78,58,61,74,64,89,126

Radius of gyration: 17.66 Å; Cα contacts (8 Å, |Δi|>4): 92; chains: 1; bounding box: 40×27×45 Å

Organism: Dibothriocephalus latus (NCBI:txid60516)

Sequence (89 aa):
MEPFLLKIQNGSILEGIGLWLRNLKKKFDGVEECAICYSVISDRNFTFPRMQCRVCKKRFHHDCMYRFFQTSRNPTCPLCRSLFFPSPN

InterPro domains:
  IPR001841 Zinc finger, RING-type [PF13639] (33-81)
  IPR001841 Zinc finger, RING-type [PS50089] (34-81)
  IPR013083 Zinc finger, RING/FYVE/PHD-type [G3DSA:3.30.40.10] (32-88)
  IPR039795 E3 ubiquitin-protein ligase listerin [PTHR12389] (4-84)